Protein AF-A0A845Y0W4-F1 (afdb_monomer_lite)

Foldseek 3Di:
DLLQCPDPPHNCVVPVPDFDDDDDDDPVLCVQLPWLLVPVLDPRRVLLSCLLQVNQLSNLVQALAAPVSSVVSVVSSPSSCVSNVNVDDDDPDDDDDPDDADPPLSPPSCSNVLQNDNPDDCVVFWDQDPVRHIDGPDCPDSSNVSVVVSVVSSVD

Secondary structure (DSSP, 8-state):
-HHHHHSTTSHHHHTS--SSS-----HHHHHHH---TT-TTS-HHHHHHHHHTT-HHHHGGGS---HHHHHHHHHHHHHHHHHHTT-----------S----SGGG-TTTGGGGS-STT--HHHHEEE-TTS-EEES-TTSHHHHHHHHHHHHH--

Structure (mmCIF, N/CA/C/O backbone):
data_AF-A0A845Y0W4-F1
#
_entry.id   AF-A0A845Y0W4-F1
#
loop_
_atom_site.group_PDB
_atom_site.id
_atom_site.type_symbol
_atom_site.label_atom_id
_atom_site.label_alt_id
_atom_site.label_comp_id
_atom_site.label_asym_id
_atom_site.label_entity_id
_atom_site.label_seq_id
_atom_site.pdbx_PDB_ins_code
_atom_site.Cartn_x
_atom_site.Cartn_y
_atom_site.Cartn_z
_atom_site.occupancy
_atom_site.B_iso_or_equiv
_atom_site.auth_seq_id
_atom_site.auth_comp_id
_atom_site.auth_asym_id
_atom_site.auth_atom_id
_atom_site.pdbx_PDB_model_num
ATOM 1 N N . THR A 1 1 ? 11.325 18.347 -2.132 1.00 49.50 1 THR A N 1
ATOM 2 C CA . THR A 1 1 ? 11.178 17.573 -0.876 1.00 49.50 1 THR A CA 1
ATOM 3 C C . THR A 1 1 ? 10.786 16.136 -1.189 1.00 49.50 1 THR A C 1
ATOM 5 O O . THR A 1 1 ? 10.324 15.862 -2.286 1.00 49.50 1 THR A O 1
ATOM 8 N N . VAL A 1 2 ? 10.949 15.200 -0.251 1.00 46.78 2 VAL A N 1
ATOM 9 C CA . VAL A 1 2 ? 10.521 13.788 -0.396 1.00 46.78 2 VAL A CA 1
ATOM 10 C C . VAL A 1 2 ? 9.047 13.650 -0.803 1.00 46.78 2 VAL A C 1
ATOM 12 O O . VAL A 1 2 ? 8.685 12.793 -1.606 1.00 46.78 2 VAL A O 1
ATOM 15 N N . LYS A 1 3 ? 8.203 14.546 -0.284 1.00 47.56 3 LYS A N 1
ATOM 16 C CA . LYS A 1 3 ? 6.793 14.664 -0.655 1.00 47.56 3 LYS A CA 1
ATOM 17 C C . LYS A 1 3 ? 6.625 15.000 -2.139 1.00 47.56 3 LYS A C 1
ATOM 19 O O . LYS A 1 3 ? 5.760 14.418 -2.780 1.00 47.56 3 LYS A O 1
ATOM 24 N N . ASP A 1 4 ? 7.480 15.860 -2.688 1.00 47.16 4 ASP A N 1
ATOM 25 C CA . ASP A 1 4 ? 7.455 16.245 -4.106 1.00 47.16 4 ASP A CA 1
ATOM 26 C C . ASP A 1 4 ? 7.903 15.094 -5.020 1.00 47.16 4 ASP A C 1
ATOM 28 O O . ASP A 1 4 ? 7.321 14.925 -6.090 1.00 47.16 4 ASP A O 1
ATOM 32 N N . TYR A 1 5 ? 8.847 14.253 -4.563 1.00 47.75 5 TYR A N 1
ATOM 33 C CA . TYR A 1 5 ? 9.370 13.090 -5.301 1.00 47.75 5 TYR A CA 1
ATOM 34 C C . TYR A 1 5 ? 8.253 12.109 -5.708 1.00 47.75 5 TYR A C 1
ATOM 36 O O . TYR A 1 5 ? 8.188 11.660 -6.849 1.00 47.75 5 TYR A O 1
ATOM 44 N N . PHE A 1 6 ? 7.322 11.833 -4.790 1.00 52.41 6 PHE A N 1
ATOM 45 C CA . PHE A 1 6 ? 6.225 10.878 -5.000 1.00 52.41 6 PHE A CA 1
ATOM 46 C C . PHE A 1 6 ? 4.836 11.521 -5.174 1.00 52.41 6 PHE A C 1
ATOM 48 O O . PHE A 1 6 ? 3.821 10.816 -5.267 1.00 52.41 6 PHE A O 1
ATOM 55 N N . SER A 1 7 ? 4.768 12.856 -5.204 1.00 49.69 7 SER A N 1
ATOM 56 C CA . SER A 1 7 ? 3.538 13.591 -5.512 1.00 49.69 7 SER A CA 1
ATOM 57 C C . SER A 1 7 ? 3.159 13.470 -6.993 1.00 49.69 7 SER A C 1
ATOM 59 O O . SER A 1 7 ? 3.962 13.073 -7.834 1.00 49.69 7 SER A O 1
ATOM 61 N N . LYS A 1 8 ? 1.912 13.835 -7.314 1.00 51.34 8 LYS A N 1
ATOM 62 C CA . LYS A 1 8 ? 1.324 13.759 -8.661 1.00 51.34 8 LYS A CA 1
ATOM 63 C C . LYS A 1 8 ? 2.010 14.638 -9.725 1.00 51.34 8 LYS A C 1
ATOM 65 O O . LYS A 1 8 ? 1.631 14.525 -10.881 1.00 51.34 8 LYS A O 1
ATOM 70 N N . SER A 1 9 ? 2.939 15.531 -9.372 1.00 48.28 9 SER A N 1
ATOM 71 C CA . SER A 1 9 ? 3.321 16.647 -10.254 1.00 48.28 9 SER A CA 1
ATOM 72 C C . SER A 1 9 ? 4.816 16.970 -10.305 1.00 48.28 9 SER A C 1
ATOM 74 O O . SER A 1 9 ? 5.172 18.137 -10.407 1.00 48.28 9 SER A O 1
ATOM 76 N N . GLY A 1 10 ? 5.716 15.989 -10.234 1.00 48.03 10 GLY A N 1
ATOM 77 C CA . GLY A 1 10 ? 7.143 16.320 -10.318 1.00 48.03 10 GLY A CA 1
ATOM 78 C C . GLY A 1 10 ? 8.010 15.221 -10.889 1.00 48.03 10 GLY A C 1
ATOM 79 O O . GLY A 1 10 ? 8.452 15.321 -12.025 1.00 48.03 10 GLY A O 1
ATOM 80 N N . ILE A 1 11 ? 8.263 14.178 -10.102 1.00 45.84 11 ILE A N 1
ATOM 81 C CA . ILE A 1 11 ? 9.421 13.313 -10.354 1.00 45.84 11 ILE A CA 1
ATOM 82 C C . ILE A 1 11 ? 9.094 11.924 -10.903 1.00 45.84 11 ILE A C 1
ATOM 84 O O . ILE A 1 11 ? 9.828 11.434 -11.749 1.00 45.84 11 ILE A O 1
ATOM 88 N N . SER A 1 12 ? 7.981 11.298 -10.516 1.00 48.47 12 SER A N 1
ATOM 89 C CA . SER A 1 12 ? 7.532 10.041 -11.151 1.00 48.47 12 SER A CA 1
ATOM 90 C C . SER A 1 12 ? 7.286 10.215 -12.656 1.00 48.47 12 SER A C 1
ATOM 92 O O . SER A 1 12 ? 7.680 9.369 -13.452 1.00 48.47 12 SER A O 1
ATOM 94 N N . LEU A 1 13 ? 6.728 11.365 -13.050 1.00 51.78 13 LEU A N 1
ATOM 95 C CA . LEU A 1 13 ? 6.646 11.811 -14.443 1.00 51.78 13 LEU A CA 1
ATOM 96 C C . LEU A 1 13 ? 8.023 12.141 -15.041 1.00 51.78 13 LEU A C 1
ATOM 98 O O . LEU A 1 13 ? 8.295 11.702 -16.152 1.00 51.78 13 LEU A O 1
ATOM 102 N N . SER A 1 14 ? 8.903 12.862 -14.331 1.00 47.75 14 SER A N 1
ATOM 103 C CA . SER A 1 14 ? 10.221 13.236 -14.878 1.00 47.75 14 SER A CA 1
ATOM 104 C C . SER A 1 14 ? 11.208 12.068 -14.995 1.00 47.75 14 SER A C 1
ATOM 106 O O . SER A 1 14 ? 12.157 12.160 -15.763 1.00 47.75 14 SER A O 1
ATOM 108 N N . LEU A 1 15 ? 11.020 10.996 -14.220 1.00 50.00 15 LEU A N 1
ATOM 109 C CA . LEU A 1 15 ? 11.822 9.768 -14.253 1.00 50.00 15 LEU A CA 1
ATOM 110 C C . LEU A 1 15 ? 11.150 8.645 -15.061 1.00 50.00 15 LEU A C 1
ATOM 112 O O . LEU A 1 15 ? 11.698 7.552 -15.143 1.00 50.00 15 LEU A O 1
ATOM 116 N N . GLY A 1 16 ? 9.946 8.868 -15.604 1.00 55.03 16 GLY A N 1
ATOM 117 C CA . GLY A 1 16 ? 9.172 7.845 -16.321 1.00 55.03 16 GLY A CA 1
ATOM 118 C C . GLY A 1 16 ? 8.636 6.698 -15.447 1.00 55.03 16 GLY A C 1
ATOM 119 O O . GLY A 1 16 ? 7.958 5.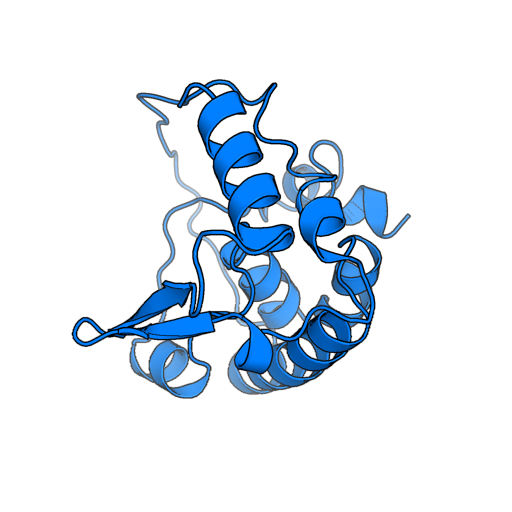804 -15.947 1.00 55.03 16 GLY A O 1
ATOM 120 N N . CYS A 1 17 ? 8.883 6.712 -14.135 1.00 56.88 17 CYS A N 1
ATOM 121 C CA . CYS A 1 17 ? 8.456 5.676 -13.198 1.00 56.88 17 CYS A CA 1
ATOM 122 C C . CYS A 1 17 ? 7.090 6.018 -12.584 1.00 56.88 17 CYS A C 1
ATOM 124 O O . CYS A 1 17 ? 7.004 6.464 -11.434 1.00 56.88 17 CYS A O 1
ATOM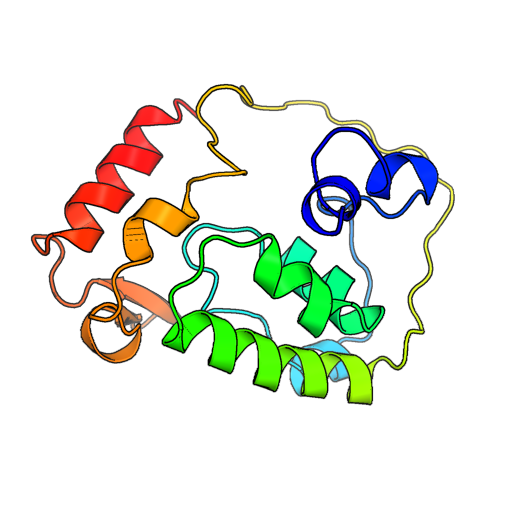 126 N N . ASN A 1 18 ? 6.009 5.810 -13.345 1.00 64.75 18 ASN A N 1
ATOM 127 C CA . ASN A 1 18 ? 4.647 5.963 -12.832 1.00 64.75 18 ASN A CA 1
ATOM 128 C C . ASN A 1 18 ? 4.043 4.616 -12.369 1.00 64.75 18 ASN A C 1
ATOM 130 O O . ASN A 1 18 ? 4.119 3.615 -13.078 1.00 64.75 18 ASN A O 1
ATOM 134 N N . PRO A 1 19 ? 3.421 4.579 -11.181 1.00 68.31 19 PRO A N 1
ATOM 135 C CA . PRO A 1 19 ? 2.662 3.435 -10.683 1.00 68.31 19 PRO A CA 1
ATOM 136 C C . PRO A 1 19 ? 1.276 3.375 -11.356 1.00 68.31 19 PRO A C 1
ATOM 138 O O . PRO A 1 19 ? 0.756 4.399 -11.801 1.00 68.31 19 PRO A O 1
ATOM 141 N N . GLY A 1 20 ? 0.655 2.194 -11.389 1.00 70.31 20 GLY A N 1
ATOM 142 C CA . GLY A 1 20 ? -0.687 2.002 -11.960 1.00 70.31 20 GLY A CA 1
ATOM 143 C C . GLY A 1 20 ? -0.743 1.583 -13.437 1.00 70.31 20 GLY A C 1
ATOM 144 O O . GLY A 1 20 ? -1.813 1.651 -14.038 1.00 70.31 20 GLY A O 1
ATOM 145 N N . PHE A 1 21 ? 0.377 1.144 -14.017 1.00 78.88 21 PHE A N 1
ATOM 146 C CA . PHE A 1 21 ? 0.431 0.511 -15.342 1.00 78.88 21 PHE A CA 1
ATOM 147 C C . PHE A 1 21 ? 0.304 -1.017 -15.272 1.00 78.88 21 PHE A C 1
ATOM 149 O O . PHE A 1 21 ? 0.022 -1.577 -14.215 1.00 78.88 21 PHE A O 1
ATOM 156 N N . GLY A 1 22 ? 0.516 -1.699 -16.401 1.00 83.56 22 GLY A N 1
ATOM 157 C CA . GLY A 1 22 ? 0.718 -3.145 -16.425 1.00 83.56 22 GLY A CA 1
ATOM 158 C C . GLY A 1 22 ? 2.061 -3.523 -15.795 1.00 83.56 22 GLY A C 1
ATOM 159 O O . GLY A 1 22 ? 3.085 -2.919 -16.105 1.00 83.56 22 GLY A O 1
ATOM 160 N N . TRP A 1 23 ? 2.049 -4.527 -14.920 1.00 87.50 23 TRP A N 1
ATOM 161 C CA . TRP A 1 23 ? 3.243 -5.054 -14.260 1.00 87.50 23 TRP A CA 1
ATOM 162 C C . TRP A 1 23 ? 3.534 -6.467 -14.752 1.00 87.50 23 TRP A C 1
ATOM 164 O O . TRP A 1 23 ? 2.620 -7.274 -14.909 1.00 87.50 23 TRP A O 1
ATOM 174 N N . ALA A 1 24 ? 4.815 -6.777 -14.932 1.00 90.62 24 ALA A N 1
ATOM 175 C CA . ALA A 1 24 ? 5.293 -8.131 -15.168 1.00 90.62 24 ALA A CA 1
ATOM 176 C C . ALA A 1 24 ? 6.407 -8.446 -14.170 1.00 90.62 24 ALA A C 1
ATOM 178 O O . ALA A 1 24 ? 7.305 -7.636 -13.943 1.00 90.62 24 ALA A O 1
ATOM 179 N N . ALA A 1 25 ? 6.343 -9.626 -13.566 1.00 93.00 25 ALA A N 1
ATOM 180 C CA . ALA A 1 25 ? 7.341 -10.104 -12.623 1.00 93.00 25 ALA A CA 1
ATOM 181 C C . ALA A 1 25 ? 7.419 -11.630 -12.683 1.00 93.00 25 ALA A C 1
ATOM 183 O O . ALA A 1 25 ? 6.465 -12.303 -13.079 1.00 93.00 25 ALA A O 1
ATOM 184 N N . LYS A 1 26 ? 8.554 -12.189 -12.256 1.00 95.50 26 LYS A N 1
ATOM 185 C CA . LYS A 1 26 ? 8.658 -13.634 -12.040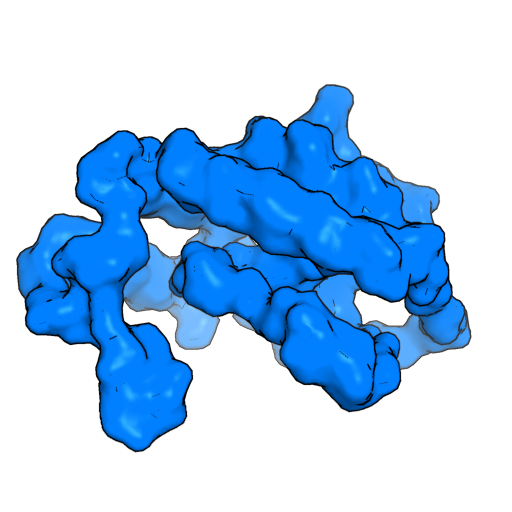 1.00 95.50 26 LYS A CA 1
ATOM 186 C C . LYS A 1 26 ? 7.698 -14.023 -10.918 1.00 95.50 26 LYS A C 1
ATOM 188 O O . LYS A 1 26 ? 7.753 -13.431 -9.842 1.00 95.50 26 LYS A O 1
ATOM 193 N N . ALA A 1 27 ? 6.876 -15.047 -11.146 1.00 96.88 27 ALA A N 1
ATOM 194 C CA . ALA A 1 27 ? 5.933 -15.535 -10.139 1.00 96.88 27 ALA A CA 1
ATOM 195 C C . ALA A 1 27 ? 6.640 -15.866 -8.814 1.00 96.88 27 ALA A C 1
ATOM 197 O O . ALA A 1 27 ? 6.201 -15.406 -7.771 1.00 96.88 27 ALA A O 1
ATOM 198 N N . ALA A 1 28 ? 7.793 -16.546 -8.873 1.00 97.38 28 ALA A N 1
ATOM 199 C CA . ALA A 1 28 ? 8.598 -16.867 -7.693 1.00 97.38 28 ALA A CA 1
ATOM 200 C C . ALA A 1 28 ? 9.014 -15.623 -6.886 1.00 97.38 28 ALA A C 1
ATOM 202 O O . ALA A 1 28 ? 8.911 -15.636 -5.666 1.00 97.38 28 ALA A O 1
ATOM 203 N N . THR A 1 29 ? 9.405 -14.532 -7.557 1.00 96.06 29 THR A N 1
ATOM 204 C CA . THR A 1 29 ? 9.741 -13.265 -6.888 1.00 96.06 29 THR A CA 1
ATOM 205 C C . THR A 1 29 ? 8.533 -12.692 -6.154 1.00 96.06 29 THR A C 1
ATOM 207 O O . THR A 1 29 ? 8.664 -12.267 -5.014 1.00 96.06 29 THR A O 1
ATOM 210 N N . ILE A 1 30 ? 7.350 -12.712 -6.776 1.00 94.81 30 ILE A N 1
ATOM 211 C CA . ILE A 1 30 ? 6.114 -12.235 -6.140 1.00 94.81 30 ILE A CA 1
ATOM 212 C C . ILE A 1 30 ? 5.698 -13.136 -4.974 1.00 94.81 30 ILE A C 1
ATOM 214 O O . ILE A 1 30 ? 5.292 -12.634 -3.931 1.00 94.81 30 ILE A O 1
ATOM 218 N N . THR A 1 31 ? 5.822 -14.456 -5.116 1.00 95.44 31 THR A N 1
ATOM 219 C CA . THR A 1 31 ? 5.534 -15.410 -4.039 1.00 95.44 31 THR A CA 1
ATOM 220 C C . THR A 1 31 ? 6.463 -15.216 -2.840 1.00 95.44 31 THR A C 1
ATOM 222 O O . THR A 1 31 ? 6.006 -15.328 -1.708 1.00 95.44 31 THR A O 1
ATOM 225 N N . GLU A 1 32 ? 7.736 -14.895 -3.073 1.00 95.75 32 GLU A N 1
ATOM 226 C CA . GLU A 1 32 ? 8.725 -14.652 -2.018 1.00 95.75 32 GLU A CA 1
ATOM 227 C C . GLU A 1 32 ? 8.448 -13.361 -1.232 1.00 95.75 32 GLU A C 1
ATOM 229 O O . GLU A 1 32 ? 8.497 -13.367 -0.003 1.00 95.75 32 GLU A O 1
ATOM 234 N N . ILE A 1 33 ? 8.147 -12.253 -1.919 1.00 96.19 33 ILE A N 1
ATOM 235 C CA . ILE A 1 33 ? 7.942 -10.944 -1.268 1.00 96.19 33 ILE A CA 1
ATOM 236 C C . ILE A 1 33 ? 6.506 -10.724 -0.765 1.00 96.19 33 ILE A C 1
ATOM 238 O O . ILE A 1 33 ? 6.268 -9.866 0.089 1.00 96.19 33 ILE A O 1
ATOM 242 N N . GLY A 1 34 ? 5.539 -11.465 -1.310 1.00 94.88 34 GLY A N 1
ATOM 243 C CA . GLY A 1 34 ? 4.114 -11.262 -1.066 1.00 94.88 34 GLY A CA 1
ATOM 244 C C . GLY A 1 34 ? 3.580 -9.927 -1.607 1.00 94.88 34 GLY A C 1
ATOM 245 O O . GLY A 1 34 ? 4.221 -9.225 -2.387 1.00 94.88 34 GLY A O 1
ATOM 246 N N . PHE A 1 35 ? 2.375 -9.553 -1.182 1.00 92.25 35 PHE A N 1
ATOM 247 C CA . PHE A 1 35 ? 1.782 -8.248 -1.489 1.00 92.25 35 PHE A CA 1
ATOM 248 C C . PHE A 1 35 ? 1.651 -7.408 -0.215 1.00 92.25 35 PHE A C 1
ATOM 250 O O . PHE A 1 35 ? 1.490 -7.975 0.864 1.00 92.25 35 PHE A O 1
ATOM 257 N N . PRO A 1 36 ? 1.672 -6.065 -0.318 1.00 94.00 36 PRO A N 1
ATOM 258 C CA . PRO A 1 36 ? 1.497 -5.173 0.825 1.00 94.00 36 PRO A CA 1
ATOM 259 C C . PRO A 1 36 ? 0.017 -5.118 1.237 1.00 94.00 36 PRO A C 1
ATOM 261 O O . PRO A 1 36 ? -0.667 -4.107 1.064 1.00 94.00 36 PRO A O 1
ATOM 264 N N . ASP A 1 37 ? -0.491 -6.229 1.765 1.00 91.94 37 ASP A N 1
ATOM 265 C CA . ASP A 1 37 ? -1.877 -6.428 2.199 1.00 91.94 37 ASP A CA 1
ATOM 266 C C . ASP A 1 37 ? -2.300 -5.485 3.341 1.00 91.94 37 ASP A C 1
ATOM 268 O O . ASP A 1 37 ? -3.492 -5.264 3.558 1.00 91.94 37 ASP A O 1
ATOM 272 N N . PHE A 1 38 ? -1.334 -4.844 4.003 1.00 92.50 38 PHE A N 1
ATOM 273 C CA . PHE A 1 38 ? -1.548 -3.779 4.979 1.00 92.50 38 PHE A CA 1
ATOM 274 C C . PHE A 1 38 ? -1.989 -2.436 4.370 1.00 92.50 38 PHE A C 1
ATOM 276 O O . PHE A 1 38 ? -2.498 -1.566 5.083 1.00 92.50 38 PHE A O 1
ATOM 283 N N . MET A 1 39 ? -1.851 -2.241 3.054 1.00 94.00 39 MET A N 1
ATOM 284 C CA . MET A 1 39 ? -2.251 -1.012 2.353 1.00 94.00 39 MET A CA 1
ATOM 285 C C . MET A 1 39 ? -3.752 -0.989 2.015 1.00 94.00 39 MET A C 1
ATOM 287 O O . MET A 1 39 ? -4.149 -0.775 0.869 1.00 94.00 39 MET A O 1
ATOM 291 N N . ILE A 1 40 ? -4.609 -1.141 3.028 1.00 93.50 40 ILE A N 1
ATOM 292 C CA . ILE A 1 40 ? -6.071 -1.325 2.890 1.00 93.50 40 ILE A CA 1
ATOM 293 C C . ILE A 1 40 ? -6.835 -0.136 2.269 1.00 93.50 40 ILE A C 1
ATOM 295 O O . ILE A 1 40 ? -8.003 -0.259 1.918 1.00 93.50 40 ILE A O 1
ATOM 299 N N . LEU A 1 41 ? -6.193 1.029 2.127 1.00 93.12 41 LEU A N 1
ATOM 300 C CA . LEU A 1 41 ? -6.753 2.222 1.466 1.00 93.12 41 LEU A CA 1
ATOM 301 C C . LEU A 1 41 ? -6.188 2.433 0.050 1.00 93.12 41 LEU A C 1
ATOM 303 O O . LEU A 1 41 ? -6.436 3.461 -0.586 1.00 93.12 41 LEU A O 1
ATOM 307 N N . GLY A 1 42 ? -5.430 1.457 -0.453 1.00 90.06 42 GLY A N 1
ATOM 308 C CA . GLY A 1 42 ? -4.767 1.464 -1.751 1.00 90.06 42 GLY A CA 1
ATOM 309 C C . GLY A 1 42 ? -3.354 2.048 -1.715 1.00 90.06 42 GLY A C 1
ATOM 310 O O . GLY A 1 42 ? -2.886 2.553 -0.696 1.00 90.06 42 GLY A O 1
ATOM 311 N N . GLY A 1 43 ? -2.687 2.045 -2.876 1.00 88.69 43 GLY A N 1
ATOM 312 C CA . GLY A 1 43 ? -1.286 2.475 -3.025 1.00 88.69 43 GLY A CA 1
ATOM 313 C C . GLY A 1 43 ? -0.263 1.353 -2.848 1.00 88.69 43 GLY A C 1
ATOM 314 O O . GLY A 1 43 ? 0.916 1.652 -2.680 1.00 88.69 43 GLY A O 1
ATOM 315 N N . GLY A 1 44 ? -0.712 0.092 -2.874 1.00 91.50 44 GLY A N 1
ATOM 316 C CA . GLY A 1 44 ? 0.145 -1.097 -2.822 1.00 91.50 44 GLY A CA 1
ATOM 317 C C . GLY A 1 44 ? 1.205 -1.122 -3.929 1.00 91.50 44 GLY A C 1
ATOM 318 O O . GLY A 1 44 ? 2.370 -1.399 -3.676 1.00 91.50 44 GLY A O 1
ATOM 319 N N . ASP A 1 45 ? 0.822 -0.733 -5.140 1.00 89.56 45 ASP A N 1
ATOM 320 C CA . ASP A 1 45 ? 1.712 -0.578 -6.294 1.00 89.56 45 ASP A CA 1
ATOM 321 C C . ASP A 1 45 ? 2.819 0.463 -6.060 1.00 89.56 45 ASP A C 1
ATOM 323 O O . ASP A 1 45 ? 3.982 0.231 -6.381 1.00 89.56 45 ASP A O 1
ATOM 327 N N . LYS A 1 46 ? 2.480 1.600 -5.444 1.00 88.69 46 LYS A N 1
ATOM 328 C CA . LYS A 1 46 ? 3.440 2.660 -5.112 1.00 88.69 46 LYS A CA 1
ATOM 329 C C . LYS A 1 46 ? 4.467 2.204 -4.095 1.00 88.69 46 LYS A C 1
ATOM 331 O O . LYS A 1 46 ? 5.651 2.476 -4.267 1.00 88.69 46 LYS A O 1
ATOM 336 N N . VAL A 1 47 ? 4.008 1.555 -3.026 1.00 92.31 47 VAL A N 1
ATOM 337 C CA . VAL A 1 47 ? 4.916 1.060 -1.988 1.00 92.31 47 VAL A CA 1
ATOM 338 C C . VAL A 1 47 ? 5.781 -0.080 -2.517 1.00 92.31 47 VAL A C 1
ATOM 340 O O . VAL A 1 47 ? 6.960 -0.129 -2.181 1.00 92.31 47 VAL A O 1
ATOM 343 N N . LEU A 1 48 ? 5.247 -0.927 -3.405 1.00 93.38 48 LEU A N 1
ATOM 344 C CA . LEU A 1 48 ? 6.023 -1.947 -4.107 1.00 93.38 48 LEU A CA 1
ATOM 345 C C . LEU A 1 48 ? 7.117 -1.315 -4.969 1.00 93.38 48 LEU A C 1
ATOM 347 O O . LEU A 1 48 ? 8.282 -1.652 -4.788 1.00 93.38 48 LEU A O 1
ATOM 351 N N . LEU A 1 49 ? 6.769 -0.364 -5.844 1.00 91.00 49 LEU A N 1
ATOM 352 C CA . LEU A 1 49 ? 7.738 0.309 -6.716 1.00 91.00 49 LEU A CA 1
ATOM 353 C C . LEU A 1 49 ? 8.835 1.005 -5.911 1.00 91.00 49 LEU A C 1
ATOM 355 O O . LEU A 1 49 ? 10.021 0.817 -6.168 1.00 91.00 49 LEU A O 1
ATOM 359 N N . ALA A 1 50 ? 8.432 1.799 -4.917 1.00 90.62 50 ALA A N 1
ATOM 360 C CA . ALA A 1 50 ? 9.365 2.541 -4.085 1.00 90.62 50 ALA A CA 1
ATOM 361 C C . ALA A 1 50 ? 10.315 1.597 -3.342 1.00 90.62 50 ALA A C 1
ATOM 363 O O . ALA A 1 50 ? 11.505 1.878 -3.281 1.00 90.62 50 ALA A O 1
ATOM 364 N N . SER A 1 51 ? 9.820 0.472 -2.823 1.00 94.69 51 SER A N 1
ATOM 365 C CA . SER A 1 51 ? 10.664 -0.523 -2.151 1.00 94.69 51 SER A CA 1
ATOM 366 C C . SER A 1 51 ? 11.604 -1.227 -3.119 1.00 94.69 51 SER A C 1
ATOM 368 O O . SER A 1 51 ? 12.796 -1.318 -2.854 1.00 94.69 51 SER A O 1
ATOM 370 N N . ALA A 1 52 ? 11.099 -1.648 -4.280 1.00 93.56 52 ALA A N 1
ATOM 371 C CA . ALA A 1 52 ? 11.892 -2.298 -5.318 1.00 93.56 52 ALA A CA 1
ATOM 372 C C . ALA A 1 52 ? 13.076 -1.432 -5.779 1.00 93.56 52 ALA A C 1
ATOM 374 O O . ALA A 1 52 ? 14.144 -1.959 -6.074 1.00 93.56 52 ALA A O 1
ATOM 375 N N . MET A 1 53 ? 12.896 -0.107 -5.793 1.00 91.19 53 MET A N 1
ATOM 376 C CA . MET A 1 53 ? 13.915 0.885 -6.153 1.00 91.19 53 MET A CA 1
ATOM 377 C C . MET A 1 53 ? 14.753 1.400 -4.963 1.00 91.19 53 MET A C 1
ATOM 379 O O . MET A 1 53 ? 15.597 2.271 -5.151 1.00 91.19 53 MET A O 1
ATOM 383 N N . GLY A 1 54 ? 14.532 0.906 -3.738 1.00 92.00 54 GLY A N 1
ATOM 384 C CA . GLY A 1 54 ? 15.304 1.299 -2.547 1.00 92.00 54 GLY A CA 1
ATOM 385 C C . GLY A 1 54 ? 14.887 2.628 -1.905 1.00 92.00 54 GLY A C 1
ATOM 386 O O . GLY A 1 54 ? 15.613 3.194 -1.089 1.00 92.00 54 GLY A O 1
ATOM 387 N N . TYR A 1 55 ? 13.706 3.141 -2.244 1.00 91.00 55 TYR A N 1
ATOM 388 C CA . TYR A 1 55 ? 13.172 4.410 -1.749 1.00 91.00 55 TYR A CA 1
ATOM 389 C C . TYR A 1 55 ? 12.113 4.271 -0.652 1.00 91.00 55 TYR A C 1
ATOM 391 O O . TYR A 1 55 ? 11.515 5.275 -0.262 1.00 91.00 55 TYR A O 1
ATOM 399 N N . HIS A 1 56 ? 11.841 3.078 -0.123 1.00 91.62 56 HIS A N 1
ATOM 400 C CA . HIS A 1 56 ? 10.793 2.868 0.886 1.00 91.62 56 HIS A CA 1
ATOM 401 C C . HIS A 1 56 ? 10.972 3.725 2.140 1.00 91.62 56 HIS A C 1
ATOM 403 O O . HIS A 1 56 ? 10.008 4.336 2.606 1.00 91.62 56 HIS A O 1
ATOM 409 N N . SER A 1 57 ? 12.209 3.853 2.628 1.00 88.62 57 SER A N 1
ATOM 410 C CA . SER A 1 57 ? 12.558 4.651 3.814 1.00 88.62 57 SER A CA 1
ATOM 411 C C . SER A 1 57 ? 12.303 6.150 3.653 1.00 88.62 57 SER A C 1
ATOM 413 O O . SER A 1 57 ? 12.075 6.883 4.620 1.00 88.62 57 SER A O 1
ATOM 415 N N . ILE A 1 58 ? 12.332 6.610 2.409 1.00 86.06 58 ILE A N 1
ATOM 416 C CA . ILE A 1 58 ? 12.025 7.974 2.022 1.00 86.06 58 ILE A CA 1
ATOM 417 C C . ILE A 1 58 ? 10.512 8.085 1.803 1.00 86.06 58 ILE A C 1
ATOM 419 O O . ILE A 1 58 ? 9.862 8.941 2.399 1.00 86.06 58 ILE A O 1
ATOM 423 N N . PHE A 1 59 ? 9.923 7.178 1.023 1.00 86.25 59 PHE A N 1
ATOM 424 C CA . PHE A 1 59 ? 8.521 7.242 0.625 1.00 86.25 59 PHE A CA 1
ATOM 425 C C . PHE A 1 59 ? 7.543 7.142 1.798 1.00 86.25 59 PHE A C 1
ATOM 427 O O . PHE A 1 59 ? 6.527 7.834 1.796 1.00 86.25 59 PHE A O 1
ATOM 434 N N . VAL A 1 60 ? 7.861 6.367 2.838 1.00 87.25 60 VAL A N 1
ATOM 435 C CA . VAL A 1 60 ? 7.041 6.269 4.060 1.00 87.25 60 VAL A CA 1
ATOM 436 C C . VAL A 1 60 ? 6.744 7.639 4.678 1.00 87.25 60 VAL A C 1
ATOM 438 O O . VAL A 1 60 ? 5.633 7.873 5.134 1.00 87.25 60 VAL A O 1
ATOM 441 N N . LYS A 1 61 ? 7.682 8.594 4.594 1.00 83.81 61 LYS A N 1
ATOM 442 C CA . LYS A 1 61 ? 7.526 9.960 5.127 1.00 83.81 61 LYS A CA 1
ATOM 443 C C . LYS A 1 61 ? 6.521 10.795 4.332 1.00 83.81 61 LYS A C 1
ATOM 445 O O . LYS A 1 61 ? 6.032 11.809 4.823 1.00 83.81 61 LYS A O 1
ATOM 450 N N . ALA A 1 62 ? 6.239 10.401 3.091 1.00 80.81 62 ALA A N 1
ATOM 451 C CA . ALA A 1 62 ? 5.226 11.026 2.248 1.00 80.81 62 ALA A CA 1
ATOM 452 C C . ALA A 1 62 ? 3.828 10.417 2.460 1.00 80.81 62 ALA A C 1
ATOM 454 O O . ALA A 1 62 ? 2.838 10.998 2.009 1.00 80.81 62 ALA A O 1
ATOM 455 N N . LEU A 1 63 ? 3.734 9.269 3.138 1.00 81.38 63 LEU A N 1
ATOM 456 C CA . LEU A 1 63 ? 2.481 8.594 3.440 1.00 81.38 63 LEU A CA 1
ATOM 457 C C . LEU A 1 63 ? 2.040 8.969 4.862 1.00 81.38 63 LEU A C 1
ATOM 459 O O . LEU A 1 63 ? 2.802 8.846 5.812 1.00 81.38 63 LEU A O 1
ATOM 463 N N . PHE A 1 64 ? 0.792 9.410 5.037 1.00 86.69 64 PHE A N 1
ATOM 464 C CA . PHE A 1 64 ? 0.206 9.661 6.365 1.00 86.69 64 PHE A CA 1
ATOM 465 C C . PHE A 1 64 ? -0.150 8.341 7.080 1.00 86.69 64 PHE A C 1
ATOM 467 O O . PHE A 1 64 ? -1.301 8.134 7.464 1.00 86.69 64 PHE A O 1
ATOM 474 N N . LEU A 1 65 ? 0.805 7.415 7.181 1.00 90.25 65 LEU A N 1
ATOM 475 C CA . LEU A 1 65 ? 0.653 6.145 7.888 1.00 90.25 65 LEU A CA 1
ATOM 476 C C . LEU A 1 65 ? 0.795 6.359 9.398 1.00 90.25 65 LEU A C 1
ATOM 478 O O . LEU A 1 65 ? 1.498 7.265 9.843 1.00 90.25 65 LEU A O 1
ATOM 482 N N . SER A 1 66 ? 0.136 5.507 10.187 1.00 90.94 66 SER A N 1
ATOM 483 C CA . SER A 1 66 ? 0.426 5.401 11.619 1.00 90.94 66 SER A CA 1
ATOM 484 C C . SER A 1 66 ? 1.842 4.834 11.830 1.00 90.94 66 SER A C 1
ATOM 486 O O . SER A 1 66 ? 2.393 4.201 10.918 1.00 90.94 66 SER A O 1
ATOM 488 N N . PRO A 1 67 ? 2.453 4.999 13.015 1.00 90.56 67 PRO A N 1
ATOM 489 C CA . PRO A 1 67 ? 3.759 4.419 13.328 1.00 90.56 67 PRO A CA 1
ATOM 490 C C . PRO A 1 67 ? 3.806 2.901 13.109 1.00 90.56 67 PRO A C 1
ATOM 492 O O . PRO A 1 67 ? 4.753 2.393 12.513 1.00 90.56 67 PRO A O 1
ATOM 495 N N . GLY A 1 68 ? 2.748 2.179 13.497 1.00 91.00 68 GLY A N 1
ATOM 496 C CA . GLY A 1 68 ? 2.650 0.730 13.288 1.00 91.00 68 GLY A CA 1
ATOM 497 C C . GLY A 1 68 ? 2.691 0.340 11.807 1.00 91.00 68 GLY A C 1
ATOM 498 O O . GLY A 1 68 ? 3.489 -0.507 11.410 1.00 91.00 68 GLY A O 1
ATOM 499 N N . LEU A 1 69 ? 1.894 1.008 10.966 1.00 93.19 69 LEU A N 1
ATOM 500 C CA . LEU A 1 69 ? 1.903 0.778 9.516 1.00 93.19 69 LEU A CA 1
ATOM 501 C C . LEU A 1 69 ? 3.217 1.223 8.863 1.00 93.19 69 LEU A C 1
ATOM 503 O O . LEU A 1 69 ? 3.668 0.601 7.906 1.00 93.19 69 LEU A O 1
ATOM 507 N N . SER A 1 70 ? 3.847 2.274 9.389 1.00 93.19 70 SER A N 1
ATOM 508 C CA . SER A 1 70 ? 5.146 2.758 8.913 1.00 93.19 70 SER A CA 1
ATOM 509 C C . SER A 1 70 ? 6.248 1.731 9.171 1.00 93.19 70 SER A C 1
ATOM 511 O O . SER A 1 70 ? 7.055 1.472 8.283 1.00 93.19 70 SER A O 1
ATOM 513 N N . ASN A 1 71 ? 6.248 1.098 10.348 1.00 92.75 71 ASN A N 1
ATOM 514 C CA . ASN A 1 71 ? 7.191 0.035 10.700 1.00 92.75 71 ASN A CA 1
ATOM 515 C C . ASN A 1 71 ? 6.975 -1.226 9.856 1.00 92.75 71 ASN A C 1
ATOM 517 O O . ASN A 1 71 ? 7.945 -1.791 9.350 1.00 92.75 71 ASN A O 1
ATOM 521 N N . LEU A 1 72 ? 5.715 -1.631 9.652 1.00 93.81 72 LEU A N 1
ATOM 522 C CA . LEU A 1 72 ? 5.375 -2.738 8.751 1.00 93.81 72 LEU A CA 1
ATOM 523 C C . LEU A 1 72 ? 5.869 -2.461 7.332 1.00 93.81 72 LEU A C 1
ATOM 525 O O . LEU A 1 72 ? 6.557 -3.296 6.748 1.00 93.81 72 LEU A O 1
ATOM 529 N N . TYR A 1 73 ? 5.593 -1.265 6.805 1.00 95.50 73 TYR A N 1
ATOM 530 C CA . TYR A 1 73 ? 6.063 -0.879 5.483 1.00 95.50 73 TYR A CA 1
ATOM 531 C C . TYR A 1 73 ? 7.593 -0.847 5.402 1.00 95.50 73 TYR A C 1
ATOM 533 O O . TYR A 1 73 ? 8.161 -1.329 4.430 1.00 95.50 73 TYR A O 1
ATOM 541 N N . HIS A 1 74 ? 8.280 -0.336 6.422 1.00 95.12 74 HIS A N 1
ATOM 542 C CA . HIS A 1 74 ? 9.740 -0.348 6.461 1.00 95.12 74 HIS A CA 1
ATOM 543 C C . HIS A 1 74 ? 10.320 -1.765 6.409 1.00 95.12 74 HIS A C 1
ATOM 545 O O . HIS A 1 74 ? 11.239 -2.014 5.629 1.00 95.12 74 HIS A O 1
ATOM 551 N N . SER A 1 75 ? 9.792 -2.680 7.225 1.00 95.50 75 SER A N 1
ATOM 552 C CA . SER A 1 75 ? 10.246 -4.072 7.274 1.00 95.50 75 SER A CA 1
ATOM 553 C C . SER A 1 75 ? 9.979 -4.793 5.953 1.00 95.50 75 SER A C 1
ATOM 555 O O . SER A 1 75 ? 10.907 -5.353 5.370 1.00 95.50 75 SER A O 1
ATOM 557 N N . TRP A 1 76 ? 8.753 -4.693 5.437 1.00 97.69 76 TRP A N 1
ATOM 558 C CA . TRP A 1 76 ? 8.381 -5.271 4.148 1.00 97.69 76 TRP A CA 1
ATOM 559 C C . TRP A 1 76 ? 9.181 -4.655 2.992 1.00 97.69 76 TRP A C 1
ATOM 561 O O . TRP A 1 76 ? 9.684 -5.364 2.129 1.00 97.69 76 TRP A O 1
ATOM 571 N N . GLY A 1 77 ? 9.382 -3.337 3.001 1.00 97.12 77 GLY A N 1
ATOM 572 C CA . GLY A 1 77 ? 10.138 -2.635 1.969 1.00 97.12 77 GLY A CA 1
ATOM 573 C C . GLY A 1 77 ? 11.616 -3.027 1.929 1.00 97.12 77 GLY A C 1
ATOM 574 O O . GLY A 1 77 ? 12.173 -3.174 0.844 1.00 97.12 77 GLY A O 1
ATOM 575 N N . ASN A 1 78 ? 12.236 -3.283 3.089 1.00 97.19 78 ASN A N 1
ATOM 576 C CA . ASN A 1 78 ? 13.585 -3.854 3.154 1.00 97.19 78 ASN A CA 1
ATOM 577 C C . ASN A 1 78 ? 13.642 -5.238 2.493 1.00 97.19 78 ASN A C 1
ATOM 579 O O . ASN A 1 78 ? 14.551 -5.493 1.710 1.00 97.19 78 ASN A O 1
ATOM 583 N N . GLN A 1 79 ? 12.674 -6.117 2.776 1.00 97.62 79 GLN A N 1
ATOM 584 C CA . GLN A 1 79 ? 12.599 -7.438 2.144 1.00 97.62 79 GLN A CA 1
ATOM 585 C C . GLN A 1 79 ? 12.463 -7.314 0.623 1.00 97.62 79 GLN A C 1
ATOM 587 O O . GLN A 1 79 ? 13.230 -7.925 -0.113 1.00 97.62 79 GLN A O 1
ATOM 592 N N . VAL A 1 80 ? 11.540 -6.472 0.149 1.00 97.88 80 VAL A N 1
ATOM 593 C CA . VAL A 1 80 ? 11.340 -6.236 -1.288 1.00 97.88 80 VAL A CA 1
ATOM 594 C C . VAL A 1 80 ? 12.622 -5.736 -1.953 1.00 97.88 80 VAL A C 1
ATOM 596 O O . VAL A 1 80 ? 12.984 -6.232 -3.022 1.00 97.88 80 VAL A O 1
ATOM 599 N N . PHE A 1 81 ? 13.320 -4.775 -1.338 1.00 97.31 81 PHE A N 1
ATOM 600 C CA . PHE A 1 81 ? 14.579 -4.274 -1.881 1.00 97.31 81 PHE A CA 1
ATOM 601 C C . PHE A 1 81 ? 15.658 -5.357 -1.908 1.00 97.31 81 PHE A C 1
ATOM 603 O O . PHE A 1 81 ? 16.334 -5.484 -2.917 1.00 97.31 81 PHE A O 1
ATOM 610 N N . ASN A 1 82 ? 15.788 -6.174 -0.863 1.00 97.56 82 ASN A N 1
ATOM 611 C CA . ASN A 1 82 ? 16.775 -7.256 -0.828 1.00 97.56 82 ASN A CA 1
ATOM 612 C C . ASN A 1 82 ? 16.504 -8.339 -1.887 1.00 97.56 82 ASN A C 1
ATOM 614 O O . ASN A 1 82 ? 17.441 -8.946 -2.391 1.00 97.56 82 ASN A O 1
ATOM 618 N N . THR A 1 83 ? 15.242 -8.583 -2.250 1.00 97.69 83 THR A N 1
ATOM 619 C CA . THR A 1 83 ? 14.903 -9.556 -3.301 1.00 97.69 83 THR A CA 1
ATOM 620 C C . THR A 1 83 ? 15.068 -8.963 -4.711 1.00 97.69 83 THR A C 1
ATOM 622 O O . THR A 1 83 ? 15.530 -9.643 -5.632 1.00 97.69 83 THR A O 1
ATOM 625 N N . ILE A 1 84 ? 14.677 -7.701 -4.932 1.00 96.12 84 ILE A N 1
ATOM 626 C CA . ILE A 1 84 ? 14.670 -7.082 -6.274 1.00 96.12 84 ILE A CA 1
ATOM 627 C C . ILE A 1 84 ? 15.985 -6.357 -6.590 1.00 96.12 84 ILE A C 1
ATOM 629 O O . ILE A 1 84 ? 16.442 -6.403 -7.731 1.00 96.12 84 ILE A O 1
ATOM 633 N N . GLU A 1 85 ? 16.598 -5.719 -5.600 1.00 95.81 85 GLU A N 1
ATOM 634 C CA . GLU A 1 85 ? 17.868 -4.984 -5.674 1.00 95.81 85 GLU A CA 1
ATOM 635 C C . GLU A 1 85 ? 17.891 -3.931 -6.791 1.00 95.81 85 GLU A C 1
ATOM 637 O O . GLU A 1 85 ? 18.848 -3.813 -7.553 1.00 95.81 85 GLU A O 1
ATOM 642 N N . GLY A 1 86 ? 16.793 -3.189 -6.962 1.00 92.88 86 GLY A N 1
ATOM 643 C CA . GLY A 1 86 ? 16.702 -2.162 -8.001 1.00 92.88 86 GLY A CA 1
ATOM 644 C C . GLY A 1 86 ? 16.598 -2.697 -9.432 1.00 92.88 86 GLY A C 1
ATOM 645 O O . GLY A 1 86 ? 16.577 -1.890 -10.359 1.00 92.88 86 GLY A O 1
ATOM 646 N N . ARG A 1 87 ? 16.486 -4.019 -9.649 1.00 94.06 87 ARG A N 1
ATOM 647 C CA . ARG A 1 87 ? 16.312 -4.645 -10.978 1.00 94.06 87 ARG A CA 1
ATOM 648 C C . ARG A 1 87 ? 14.891 -4.454 -11.517 1.00 94.06 87 ARG A C 1
ATOM 650 O O . ARG A 1 87 ? 14.170 -5.407 -11.804 1.00 94.06 87 ARG A O 1
ATOM 657 N N . VAL A 1 88 ? 14.497 -3.193 -11.634 1.00 89.94 88 VAL A N 1
ATOM 658 C CA . VAL A 1 88 ? 13.234 -2.725 -12.193 1.00 89.94 88 VAL A CA 1
ATOM 659 C C . VAL A 1 88 ? 13.534 -2.116 -13.556 1.00 89.94 88 VAL A C 1
ATOM 661 O O . VAL A 1 88 ? 14.442 -1.303 -13.703 1.00 89.94 88 VAL A O 1
ATOM 664 N N . SER A 1 89 ? 12.767 -2.516 -14.561 1.00 88.62 89 SER A N 1
ATOM 665 C CA . SER A 1 89 ? 12.840 -1.959 -15.909 1.00 88.62 89 SER A CA 1
ATOM 666 C C . SER A 1 89 ? 11.426 -1.733 -16.434 1.00 88.62 89 SER A C 1
ATOM 668 O O . SER A 1 89 ? 10.445 -2.106 -15.786 1.00 88.62 89 SER A O 1
ATOM 670 N N . TYR A 1 90 ? 11.319 -1.105 -17.595 1.00 86.62 90 TYR A N 1
ATOM 671 C CA . TYR A 1 90 ? 10.056 -0.836 -18.260 1.00 86.62 90 TYR A CA 1
ATOM 672 C C . TYR A 1 90 ? 10.190 -1.129 -19.752 1.00 86.62 90 TYR A C 1
ATOM 674 O O . TYR A 1 90 ? 11.286 -1.118 -20.309 1.00 86.62 90 TYR A O 1
ATOM 682 N N . LEU A 1 91 ? 9.056 -1.401 -20.392 1.00 87.38 91 LEU A N 1
ATOM 683 C CA . LEU A 1 91 ? 8.965 -1.409 -21.844 1.00 87.38 91 LEU A CA 1
ATOM 684 C C . LEU A 1 91 ? 8.461 -0.042 -22.281 1.00 87.38 91 LEU A C 1
ATOM 686 O O . LEU A 1 91 ? 7.397 0.393 -21.838 1.00 87.38 91 LEU A O 1
ATOM 690 N N . GLU A 1 92 ? 9.220 0.626 -23.141 1.00 86.38 92 GLU A N 1
ATOM 691 C CA . GLU A 1 92 ? 8.755 1.843 -23.793 1.00 86.38 92 GLU A CA 1
ATOM 692 C C . GLU A 1 92 ? 7.625 1.476 -24.761 1.00 86.38 92 GLU A C 1
ATOM 694 O O . GLU A 1 92 ? 7.839 0.840 -25.792 1.00 86.38 92 GLU A O 1
ATO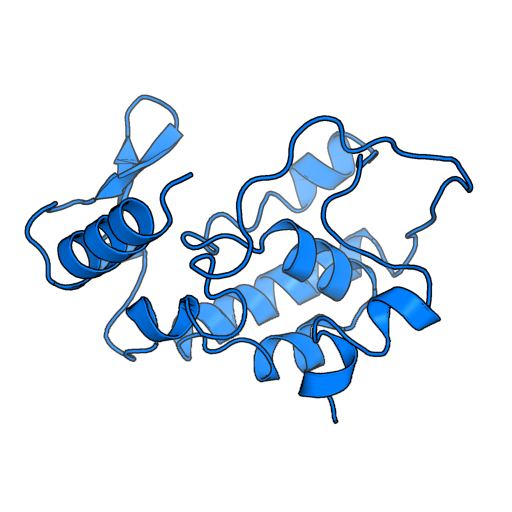M 699 N N . ASN A 1 93 ? 6.391 1.789 -24.370 1.00 84.69 93 ASN A N 1
ATOM 700 C CA . ASN A 1 93 ? 5.197 1.473 -25.141 1.00 84.69 93 ASN A CA 1
ATOM 701 C C . ASN A 1 93 ? 4.053 2.434 -24.785 1.00 84.69 93 ASN A C 1
ATOM 703 O O . ASN A 1 93 ? 4.110 3.159 -23.791 1.00 84.69 93 ASN A O 1
ATOM 707 N N . THR A 1 94 ? 2.995 2.427 -25.592 1.00 84.62 94 THR A N 1
ATOM 708 C CA . THR A 1 94 ? 1.807 3.263 -25.406 1.00 84.62 94 THR A CA 1
ATOM 709 C C . THR A 1 94 ? 0.711 2.495 -24.669 1.00 84.62 94 THR A C 1
ATOM 711 O O . THR A 1 94 ? 0.336 1.392 -25.063 1.00 84.62 94 THR A O 1
ATOM 714 N N . ILE A 1 95 ? 0.162 3.100 -23.613 1.00 80.00 95 ILE A N 1
ATOM 715 C CA . ILE A 1 95 ? -0.982 2.581 -22.851 1.00 80.00 95 ILE A CA 1
ATOM 716 C C . ILE A 1 95 ? -2.172 3.516 -23.072 1.00 80.00 95 ILE A C 1
ATOM 718 O O . ILE A 1 95 ? -2.063 4.725 -22.869 1.00 80.00 95 ILE A O 1
ATOM 722 N N . TYR A 1 96 ? -3.321 2.955 -23.447 1.00 80.81 96 TYR A N 1
ATOM 723 C CA . TYR A 1 96 ? -4.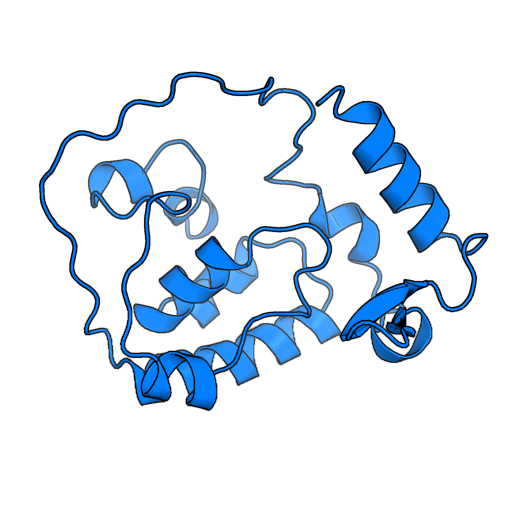566 3.703 -23.611 1.00 80.81 96 TYR A CA 1
ATOM 724 C C . TYR A 1 96 ? -5.464 3.527 -22.383 1.00 80.81 96 TYR A C 1
ATOM 726 O O . TYR A 1 96 ? -5.875 2.416 -22.051 1.00 80.81 96 TYR A O 1
ATOM 734 N N . HIS A 1 97 ? -5.809 4.633 -21.724 1.00 74.44 97 HIS A N 1
ATOM 735 C CA . HIS A 1 97 ? -6.807 4.652 -20.655 1.00 74.44 97 HIS A CA 1
ATOM 736 C C . HIS A 1 97 ? -8.183 4.964 -21.257 1.00 74.44 97 HIS A C 1
ATOM 738 O O . HIS A 1 97 ? -8.483 6.117 -21.548 1.00 74.44 97 HIS A O 1
ATOM 744 N N . ILE A 1 98 ? -9.004 3.933 -21.477 1.00 78.19 98 ILE A N 1
ATOM 745 C CA . ILE A 1 98 ? -10.304 4.073 -22.163 1.00 78.19 98 ILE A CA 1
ATOM 746 C C . ILE A 1 98 ? -11.370 4.667 -21.230 1.00 78.19 98 ILE A C 1
ATOM 748 O O . ILE A 1 98 ? -12.189 5.475 -21.658 1.00 78.19 98 ILE A O 1
ATOM 752 N N . VAL A 1 99 ? -11.344 4.301 -19.945 1.00 74.94 99 VAL A N 1
ATOM 753 C CA . VAL A 1 99 ? -12.236 4.849 -18.916 1.00 74.94 99 VAL A CA 1
ATOM 754 C C . VAL A 1 99 ? -11.423 5.134 -17.664 1.00 74.94 99 VAL A C 1
ATOM 756 O O . VAL A 1 99 ? -10.693 4.273 -17.170 1.00 74.94 99 VAL A O 1
ATOM 759 N N . GLN A 1 100 ? -11.562 6.343 -17.132 1.00 69.00 100 GLN A N 1
ATOM 760 C CA . GLN A 1 100 ? -10.965 6.737 -15.868 1.00 69.00 100 GLN A CA 1
ATOM 761 C C . GLN A 1 100 ? -12.008 7.484 -15.040 1.00 69.00 100 GLN A C 1
ATOM 763 O O . GLN A 1 100 ? -12.600 8.448 -15.515 1.00 69.00 100 GLN A O 1
ATOM 768 N N . GLY A 1 101 ? -12.245 7.015 -13.813 1.00 72.12 101 GLY A N 1
ATOM 769 C CA . GLY A 1 101 ? -13.103 7.717 -12.857 1.00 72.12 101 GLY A CA 1
ATOM 770 C C . GLY A 1 101 ? -12.490 9.046 -12.414 1.00 72.12 101 GLY A C 1
ATOM 771 O O . GLY A 1 101 ? -11.290 9.285 -12.594 1.00 72.12 101 GLY A O 1
ATOM 772 N N . ASP A 1 102 ? -13.305 9.905 -11.806 1.00 78.00 102 ASP A N 1
ATOM 773 C CA . ASP A 1 102 ? -12.854 11.217 -11.346 1.00 78.00 102 ASP A CA 1
ATOM 774 C C . ASP A 1 102 ? -11.760 11.071 -10.269 1.00 78.00 102 ASP A C 1
ATOM 776 O O . ASP A 1 102 ? -11.809 10.240 -9.358 1.00 78.00 102 ASP A O 1
ATOM 780 N N . TYR A 1 103 ? -10.726 11.899 -10.375 1.00 76.81 103 TYR A N 1
ATOM 781 C CA . TYR A 1 103 ? -9.642 11.980 -9.406 1.00 76.81 103 TYR A CA 1
ATOM 782 C C . TYR A 1 103 ? -9.986 12.807 -8.170 1.00 76.81 103 TYR A C 1
ATOM 784 O O . TYR A 1 103 ? -9.300 12.656 -7.150 1.00 76.81 103 TYR A O 1
ATOM 792 N N . LYS A 1 104 ? -10.982 13.694 -8.262 1.00 80.81 104 LYS A N 1
ATOM 793 C CA . LYS A 1 104 ? -11.290 14.727 -7.268 1.00 80.81 104 LYS A CA 1
ATOM 794 C C . LYS A 1 104 ? -11.501 14.142 -5.874 1.00 80.81 104 LYS A C 1
ATOM 796 O O . LYS A 1 104 ? -10.870 14.594 -4.920 1.00 80.81 104 LYS A O 1
ATOM 801 N N . ASN A 1 105 ? -12.284 13.069 -5.771 1.00 86.25 105 ASN A N 1
ATOM 802 C CA . ASN A 1 105 ? -12.673 12.483 -4.484 1.00 86.25 105 ASN A CA 1
ATOM 803 C C . ASN A 1 105 ? -11.771 11.320 -4.035 1.00 86.25 105 ASN A C 1
ATOM 805 O O . ASN A 1 105 ? -11.941 10.764 -2.950 1.00 86.25 105 ASN A O 1
ATOM 809 N N . ARG A 1 106 ? -10.744 10.965 -4.819 1.00 85.31 106 ARG A N 1
ATOM 810 C CA . ARG A 1 106 ? -9.869 9.821 -4.505 1.00 85.31 106 ARG A CA 1
ATOM 811 C C . ARG A 1 106 ? -8.900 10.083 -3.361 1.00 85.31 106 ARG A C 1
ATOM 813 O O . ARG A 1 106 ? -8.379 9.121 -2.795 1.00 85.31 106 ARG A O 1
ATOM 820 N N . ARG A 1 107 ? -8.656 11.353 -3.009 1.00 86.38 107 ARG A N 1
ATOM 821 C CA . ARG A 1 107 ? -7.914 11.749 -1.795 1.00 86.38 107 ARG A CA 1
ATOM 822 C C . ARG A 1 107 ? -6.568 11.030 -1.639 1.00 86.38 107 ARG A C 1
ATOM 824 O O . ARG A 1 107 ? -6.171 10.613 -0.557 1.00 86.38 107 ARG A O 1
ATOM 831 N N . TYR A 1 108 ? -5.852 10.816 -2.747 1.00 83.81 108 TYR A N 1
ATOM 832 C CA . TYR A 1 108 ? -4.631 9.999 -2.743 1.00 83.81 108 TYR A CA 1
ATOM 833 C C . TYR A 1 108 ? -3.537 10.532 -1.811 1.00 83.81 108 TYR A C 1
ATOM 835 O O . TYR A 1 108 ? -2.728 9.747 -1.324 1.00 83.81 108 TYR A O 1
ATOM 843 N N . SER A 1 109 ? -3.504 11.843 -1.568 1.00 80.06 109 SER A N 1
ATOM 844 C CA . SER A 1 109 ? -2.539 12.473 -0.668 1.00 80.06 109 SER A CA 1
ATOM 845 C C . SER A 1 109 ? -2.929 12.367 0.804 1.00 80.06 109 SER A C 1
ATOM 847 O O . SER A 1 109 ? -2.051 12.496 1.643 1.00 80.06 109 SER A O 1
ATOM 849 N N . ASP A 1 110 ? -4.200 12.157 1.146 1.00 86.38 110 ASP A N 1
ATOM 850 C CA . ASP A 1 110 ? -4.700 12.297 2.517 1.00 86.38 110 ASP A CA 1
ATOM 851 C C . ASP A 1 110 ? -5.552 11.118 3.012 1.00 86.38 110 ASP A C 1
ATOM 853 O O . ASP A 1 110 ? -5.829 11.048 4.206 1.00 86.38 110 ASP A O 1
ATOM 857 N N . ARG A 1 111 ? -5.909 10.145 2.165 1.00 91.00 111 ARG A N 1
ATOM 858 C CA . ARG A 1 111 ? -6.733 8.981 2.548 1.00 91.00 111 ARG A CA 1
ATOM 859 C C . ARG A 1 111 ? -6.165 8.199 3.731 1.00 91.00 111 ARG A C 1
ATOM 861 O O . ARG A 1 111 ? -6.921 7.728 4.566 1.00 91.00 111 ARG A O 1
ATOM 868 N N . HIS A 1 112 ? -4.843 8.102 3.878 1.00 92.81 112 HIS A N 1
ATOM 869 C CA . HIS A 1 112 ? -4.253 7.377 5.010 1.00 92.81 112 HIS A CA 1
ATOM 870 C C . HIS A 1 112 ? -4.478 8.085 6.360 1.00 92.81 112 HIS A C 1
ATOM 872 O O . HIS A 1 112 ? -4.548 7.412 7.386 1.00 92.81 112 HIS A O 1
ATOM 878 N N . LYS A 1 113 ? -4.798 9.394 6.366 1.00 92.56 113 LYS A N 1
ATOM 879 C CA . LYS A 1 113 ? -5.267 10.122 7.565 1.00 92.56 113 LYS A CA 1
ATOM 880 C C . LYS A 1 113 ? -6.565 9.554 8.143 1.00 92.56 113 LYS A C 1
ATOM 882 O O . LYS A 1 113 ? -6.942 9.871 9.273 1.00 92.56 113 LYS A O 1
ATOM 887 N N . LEU A 1 114 ? -7.286 8.717 7.392 1.00 93.69 114 LEU A N 1
ATOM 888 C CA . LEU A 1 114 ? -8.464 8.034 7.912 1.00 93.69 114 LEU A CA 1
ATOM 889 C C . LEU A 1 114 ? -8.103 7.082 9.069 1.00 93.69 114 LEU A C 1
ATOM 891 O O . LEU A 1 114 ? -8.899 6.980 10.004 1.00 93.69 114 LEU A O 1
ATOM 895 N N . ILE A 1 115 ? -6.899 6.500 9.046 1.00 93.94 115 ILE A N 1
ATOM 896 C CA . ILE A 1 115 ? -6.388 5.491 9.994 1.00 93.94 115 ILE A CA 1
ATOM 897 C C . ILE A 1 115 ? -5.016 5.850 10.594 1.00 93.94 115 ILE A C 1
ATOM 899 O O . ILE A 1 115 ? -4.336 4.984 11.126 1.00 93.94 115 ILE A O 1
ATOM 903 N N . GLN A 1 116 ? -4.596 7.117 10.527 1.00 91.00 116 GLN A N 1
ATOM 904 C CA . GLN A 1 116 ? -3.294 7.570 11.050 1.00 91.00 116 GLN A CA 1
ATOM 905 C C . GLN A 1 116 ? -3.212 7.568 12.595 1.00 91.00 116 GLN A C 1
ATOM 907 O O . GLN A 1 116 ? -2.169 7.861 13.159 1.00 91.00 116 GLN A O 1
ATOM 912 N N . ASP A 1 117 ? -4.304 7.240 13.286 1.00 86.56 117 ASP A N 1
ATOM 913 C CA . ASP A 1 117 ? -4.345 7.101 14.745 1.00 86.56 117 ASP A CA 1
ATOM 914 C C . ASP A 1 117 ? -3.425 5.957 15.212 1.00 86.56 117 ASP A C 1
ATOM 916 O O . ASP A 1 117 ? -3.514 4.844 14.691 1.00 86.56 117 ASP A O 1
ATOM 920 N N . ASP A 1 118 ? -2.595 6.213 16.226 1.00 85.25 118 ASP A N 1
ATOM 921 C CA . ASP A 1 118 ? -1.670 5.237 16.825 1.00 85.25 118 ASP A CA 1
ATOM 922 C C . ASP A 1 118 ? -2.387 4.004 17.399 1.00 85.25 118 ASP A C 1
ATOM 924 O O . ASP A 1 118 ? -1.778 2.954 17.583 1.00 85.25 118 ASP A O 1
ATOM 928 N N . LYS A 1 119 ? -3.698 4.107 17.647 1.00 87.62 119 LYS A N 1
ATOM 929 C CA . LYS A 1 119 ? -4.543 3.000 18.118 1.00 87.62 119 LYS A CA 1
ATOM 930 C C . LYS A 1 119 ? -5.029 2.065 17.007 1.00 87.62 119 LYS A C 1
ATOM 932 O O . LYS A 1 119 ? -5.721 1.092 17.302 1.00 87.62 119 LYS A O 1
ATOM 937 N N . PHE A 1 120 ? -4.758 2.370 15.738 1.00 91.44 120 PHE A N 1
ATOM 938 C CA . PHE A 1 120 ? -5.154 1.501 14.635 1.00 91.44 120 PHE A CA 1
ATOM 939 C C . PHE A 1 120 ? -4.085 0.437 14.365 1.00 91.44 120 PHE A C 1
ATOM 941 O O . PHE A 1 120 ? -3.017 0.739 13.828 1.00 91.44 120 PHE A O 1
ATOM 948 N N . ALA A 1 121 ? -4.419 -0.820 14.651 1.00 90.81 121 ALA A N 1
ATOM 949 C CA . ALA A 1 121 ? -3.661 -1.986 14.219 1.00 90.81 121 ALA A CA 1
ATOM 950 C C . ALA A 1 121 ? -4.554 -2.927 13.401 1.00 90.81 121 ALA A C 1
ATOM 952 O O . ALA A 1 121 ? -5.701 -3.188 13.757 1.00 90.81 121 ALA A O 1
ATOM 953 N N . ILE A 1 122 ? -4.026 -3.465 12.299 1.00 92.38 122 ILE A N 1
ATOM 954 C CA . ILE A 1 122 ? -4.787 -4.349 11.399 1.00 92.38 122 ILE A CA 1
ATOM 955 C C . ILE A 1 122 ? -5.347 -5.554 12.155 1.00 92.38 122 ILE A C 1
ATOM 957 O O . ILE A 1 122 ? -6.527 -5.861 12.007 1.00 92.38 122 ILE A O 1
ATOM 961 N N . ALA A 1 123 ? -4.534 -6.189 13.003 1.00 92.38 123 ALA A N 1
ATOM 962 C CA . ALA A 1 123 ? -4.919 -7.386 13.748 1.00 92.38 123 ALA A CA 1
ATOM 963 C C . ALA A 1 123 ? -6.163 -7.179 14.639 1.00 92.38 123 ALA A C 1
ATOM 965 O O . ALA A 1 123 ? -6.973 -8.103 14.780 1.00 92.38 123 ALA A O 1
ATOM 966 N N . ASP A 1 124 ? -6.346 -5.964 15.164 1.00 94.25 124 ASP A N 1
ATOM 967 C CA . ASP A 1 124 ? -7.427 -5.610 16.091 1.00 94.25 124 ASP A CA 1
ATOM 968 C C . ASP A 1 124 ? -8.764 -5.376 15.381 1.00 94.25 124 ASP A C 1
ATOM 970 O O . ASP A 1 124 ? -9.826 -5.628 15.950 1.00 94.25 124 ASP A O 1
ATOM 974 N N . TYR A 1 125 ? -8.732 -4.899 14.132 1.00 95.44 125 TYR A N 1
ATOM 975 C CA . TYR A 1 125 ? -9.937 -4.473 13.408 1.00 95.44 125 TYR A CA 1
ATOM 976 C C . TYR A 1 125 ? -10.292 -5.357 12.217 1.00 95.44 125 TYR A C 1
ATOM 978 O O . TYR A 1 125 ? -11.461 -5.398 11.821 1.00 95.44 125 TYR A O 1
ATOM 986 N N . LEU A 1 126 ? -9.319 -6.069 11.655 1.00 96.12 126 LEU A N 1
ATOM 987 C CA . LEU A 1 126 ? -9.478 -6.890 10.466 1.00 96.12 126 LEU A CA 1
ATOM 988 C C . LEU A 1 126 ? -9.162 -8.357 10.761 1.00 96.12 126 LEU A C 1
ATOM 990 O O . LEU A 1 126 ? -8.358 -8.703 11.628 1.00 96.12 126 LEU A O 1
ATOM 994 N N . LYS A 1 127 ? -9.836 -9.232 10.021 1.00 97.00 127 LYS A N 1
ATOM 995 C CA . LYS A 1 127 ? -9.542 -10.663 9.945 1.00 97.00 127 LYS A CA 1
ATOM 996 C C . LYS A 1 127 ? -9.641 -11.117 8.495 1.00 97.00 127 LYS A C 1
ATOM 998 O O . LYS A 1 127 ? -10.372 -10.509 7.715 1.00 97.00 127 LYS A O 1
ATOM 1003 N N . ILE A 1 128 ? -8.943 -12.190 8.153 1.00 96.12 128 ILE A N 1
ATOM 1004 C CA . ILE A 1 128 ? -9.114 -12.851 6.861 1.00 96.12 128 ILE A CA 1
ATOM 1005 C C . ILE A 1 128 ? -10.404 -13.678 6.902 1.00 96.12 128 ILE A C 1
ATOM 1007 O O . ILE A 1 128 ? -10.668 -14.382 7.879 1.00 96.12 128 ILE A O 1
ATOM 1011 N N . ASN A 1 129 ? -11.241 -13.533 5.879 1.00 96.25 129 ASN A N 1
ATOM 1012 C CA . ASN A 1 129 ? -12.470 -14.305 5.720 1.00 96.25 129 ASN A CA 1
ATOM 1013 C C . ASN A 1 129 ? -12.201 -15.653 5.020 1.00 96.25 129 ASN A C 1
ATOM 1015 O O . ASN A 1 129 ? -11.080 -15.947 4.612 1.00 96.25 129 ASN A O 1
ATOM 1019 N N . GLN A 1 130 ? -13.243 -16.467 4.839 1.00 97.31 130 GLN A N 1
ATOM 1020 C CA . GLN A 1 130 ? -13.137 -17.776 4.173 1.00 97.31 130 GLN A CA 1
ATOM 1021 C C . GLN A 1 130 ? -12.646 -17.715 2.711 1.00 97.31 130 GLN A C 1
ATOM 1023 O O . GLN A 1 130 ? -12.249 -18.733 2.159 1.00 97.31 130 GLN A O 1
ATOM 1028 N N . TRP A 1 131 ? -12.659 -16.530 2.092 1.00 96.25 131 TRP A N 1
ATOM 1029 C CA . TRP A 1 131 ? -12.199 -16.288 0.723 1.00 96.25 131 TRP A CA 1
ATOM 1030 C C . TRP A 1 131 ? -10.792 -15.688 0.649 1.00 96.25 131 TRP A C 1
ATOM 1032 O O . TRP A 1 131 ? -10.358 -15.288 -0.427 1.00 96.25 131 TRP A O 1
ATOM 1042 N N . GLY A 1 132 ? -10.079 -15.588 1.774 1.00 92.31 132 GLY A N 1
ATOM 1043 C CA . GLY A 1 132 ? -8.732 -15.016 1.796 1.00 92.31 132 GLY A CA 1
ATOM 1044 C C . GLY A 1 132 ? -8.694 -13.485 1.730 1.00 92.31 132 GLY A C 1
ATOM 1045 O O . GLY A 1 132 ? -7.623 -12.917 1.552 1.00 92.31 132 GLY A O 1
ATOM 1046 N N . ALA A 1 133 ? -9.832 -12.800 1.882 1.00 93.81 133 ALA A N 1
ATOM 1047 C CA . ALA A 1 133 ? -9.907 -11.341 1.843 1.00 93.81 133 ALA A CA 1
ATOM 1048 C C . ALA A 1 133 ? -10.035 -10.732 3.245 1.00 93.81 133 ALA A C 1
ATOM 1050 O O . ALA A 1 133 ? -10.634 -11.322 4.149 1.00 93.81 133 ALA A O 1
ATOM 1051 N N . TRP A 1 134 ? -9.525 -9.509 3.412 1.00 95.06 134 TRP A N 1
ATOM 1052 C CA . TRP A 1 134 ? -9.764 -8.726 4.620 1.00 95.06 134 TRP A CA 1
ATOM 1053 C C . TRP A 1 134 ? -11.258 -8.455 4.813 1.00 95.06 134 TRP A C 1
ATOM 1055 O O . TRP A 1 134 ? -11.931 -7.946 3.918 1.00 95.06 134 TRP A O 1
ATOM 1065 N N . GLN A 1 135 ? -11.760 -8.727 6.016 1.00 96.31 135 GLN A N 1
ATOM 1066 C CA . GLN A 1 135 ? -13.050 -8.238 6.486 1.00 96.31 135 GLN A CA 1
ATOM 1067 C C . GLN A 1 135 ? -12.902 -7.520 7.823 1.00 96.31 135 GLN A C 1
ATOM 1069 O O . GLN A 1 135 ? -12.069 -7.883 8.659 1.00 96.31 135 GLN A O 1
ATOM 1074 N N . TRP A 1 136 ? -13.787 -6.557 8.066 1.00 96.88 136 TRP A N 1
ATOM 1075 C CA . TRP A 1 136 ? -13.960 -5.985 9.394 1.00 96.88 136 TRP A CA 1
ATOM 1076 C C . TRP A 1 136 ? -14.389 -7.064 10.391 1.00 96.88 136 TRP A C 1
ATOM 1078 O O . TRP A 1 136 ? -15.271 -7.882 10.116 1.00 96.88 136 TRP A O 1
ATOM 1088 N N . ARG A 1 137 ? -13.767 -7.055 11.573 1.00 97.25 137 ARG A N 1
ATOM 1089 C CA . ARG A 1 137 ? -14.221 -7.848 12.725 1.00 97.25 137 ARG A CA 1
ATOM 1090 C C . ARG A 1 137 ? -15.559 -7.336 13.254 1.00 97.25 137 ARG A C 1
ATOM 1092 O O . ARG A 1 137 ? -16.395 -8.133 13.656 1.00 97.25 137 ARG A O 1
ATOM 1099 N N . ASN A 1 138 ? -15.742 -6.018 13.222 1.00 96.94 138 ASN A N 1
ATOM 1100 C CA . ASN A 1 138 ? -16.980 -5.319 13.550 1.00 96.94 138 ASN A CA 1
ATOM 1101 C C . ASN A 1 138 ? -17.158 -4.159 12.561 1.00 96.94 138 ASN A C 1
ATOM 1103 O O . ASN A 1 138 ? -16.378 -3.212 12.587 1.00 96.94 138 ASN A O 1
ATOM 1107 N N . GLU A 1 139 ? -18.161 -4.220 11.696 1.00 96.06 139 GLU A N 1
ATOM 1108 C CA . GLU A 1 139 ? -18.438 -3.204 10.668 1.00 96.06 139 GLU A CA 1
ATOM 1109 C C . GLU A 1 139 ? -18.921 -1.854 11.223 1.00 96.06 139 GLU A C 1
ATOM 1111 O O . GLU A 1 139 ? -18.785 -0.829 10.560 1.00 96.06 139 GLU A O 1
ATOM 1116 N N . ASN A 1 140 ? -19.389 -1.828 12.473 1.00 96.31 140 ASN A N 1
ATOM 1117 C CA . ASN A 1 140 ? -19.863 -0.618 13.146 1.00 96.31 140 ASN A CA 1
ATOM 1118 C C . ASN A 1 140 ? -18.748 0.123 13.901 1.00 96.31 140 ASN A C 1
ATOM 1120 O O . ASN A 1 140 ? -19.002 1.114 14.585 1.00 96.31 140 ASN A O 1
ATOM 1124 N N . ASN A 1 141 ? -17.496 -0.342 13.809 1.00 95.62 141 ASN A N 1
ATOM 1125 C CA . ASN A 1 141 ? -16.379 0.347 14.448 1.00 95.62 141 ASN A CA 1
ATOM 1126 C C . ASN A 1 141 ? -16.069 1.694 13.762 1.00 95.62 141 ASN A C 1
ATOM 1128 O O . ASN A 1 141 ? -16.328 1.892 12.572 1.00 95.62 141 ASN A O 1
ATOM 1132 N N . LYS A 1 142 ? -15.434 2.613 14.505 1.00 95.50 142 LYS A N 1
ATOM 1133 C CA . LYS A 1 142 ? -15.152 3.984 14.043 1.00 95.50 142 LYS A CA 1
ATOM 1134 C C . LYS A 1 142 ? -14.359 4.058 12.727 1.00 95.50 142 LYS A C 1
ATOM 1136 O O . LYS A 1 142 ? -14.593 4.968 11.934 1.00 95.50 142 LYS A O 1
ATOM 1141 N N . TYR A 1 143 ? -13.426 3.135 12.481 1.00 95.88 143 TYR A N 1
ATOM 1142 C CA . TYR A 1 143 ? -12.616 3.113 11.259 1.00 95.88 143 TYR A CA 1
ATOM 1143 C C . TYR A 1 143 ? -13.395 2.532 10.083 1.00 95.88 143 TYR A C 1
ATOM 1145 O O . TYR A 1 143 ? -13.349 3.115 9.004 1.00 95.88 143 TYR A O 1
ATOM 1153 N N . ALA A 1 144 ? -14.151 1.451 10.298 1.00 96.50 144 ALA A N 1
ATOM 1154 C CA . ALA A 1 144 ? -14.999 0.851 9.269 1.00 96.50 144 ALA A CA 1
ATOM 1155 C C . ALA A 1 144 ? -16.017 1.861 8.726 1.00 96.50 144 ALA A C 1
ATOM 1157 O O . ALA A 1 144 ? -16.059 2.093 7.520 1.00 96.50 144 ALA A O 1
ATOM 1158 N N . VAL A 1 145 ? -16.742 2.554 9.611 1.00 96.81 145 VAL A N 1
ATOM 1159 C CA . VAL A 1 145 ? -17.707 3.601 9.232 1.00 96.81 145 VAL A CA 1
ATOM 1160 C C . VAL A 1 145 ? -17.022 4.738 8.466 1.00 96.81 145 VAL A C 1
ATOM 1162 O O . VAL A 1 145 ? -17.498 5.177 7.418 1.00 96.81 145 VAL A O 1
ATOM 1165 N N . LYS A 1 146 ? -15.867 5.204 8.955 1.00 95.81 146 LYS A N 1
ATOM 1166 C CA . LYS A 1 146 ? -15.108 6.296 8.332 1.00 95.81 146 LYS A CA 1
ATOM 1167 C C . LYS A 1 146 ? -14.579 5.923 6.942 1.00 95.81 146 LYS A C 1
ATOM 1169 O O . LYS A 1 146 ? -14.601 6.766 6.048 1.00 95.81 146 LYS A O 1
ATOM 1174 N N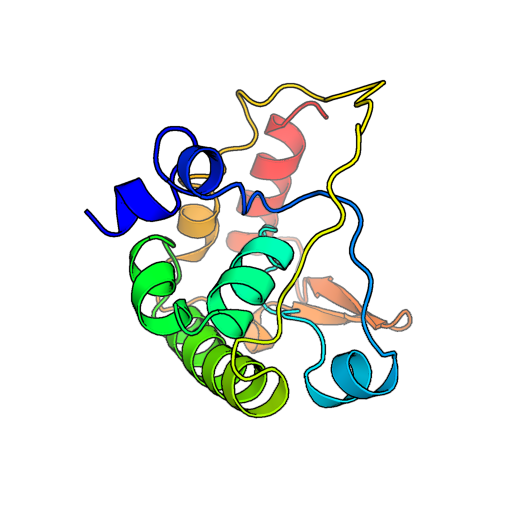 . ILE A 1 147 ? -14.108 4.689 6.768 1.00 95.62 147 ILE A N 1
ATOM 1175 C CA . ILE A 1 147 ? -13.581 4.172 5.499 1.00 95.62 147 ILE A CA 1
ATOM 1176 C C . ILE A 1 147 ? -14.711 3.885 4.515 1.00 95.62 147 ILE A C 1
ATOM 1178 O O . ILE A 1 147 ? -14.581 4.247 3.350 1.00 95.62 147 ILE A O 1
ATOM 1182 N N . LYS A 1 148 ? -15.829 3.310 4.974 1.00 95.50 148 LYS A N 1
ATOM 1183 C CA . LYS A 1 148 ? -17.022 3.121 4.144 1.00 95.50 148 LYS A CA 1
ATOM 1184 C C . LYS A 1 148 ? -17.475 4.454 3.557 1.00 95.50 148 LYS A C 1
ATOM 1186 O O . LYS A 1 148 ? -17.567 4.573 2.343 1.00 95.50 148 LYS A O 1
ATOM 1191 N N . ARG A 1 149 ? -17.641 5.477 4.404 1.00 95.50 149 ARG A N 1
ATOM 1192 C CA . ARG A 1 149 ? -18.007 6.826 3.955 1.00 95.50 149 ARG A CA 1
ATOM 1193 C C . ARG A 1 149 ? -17.018 7.381 2.929 1.00 95.50 149 ARG A C 1
ATOM 1195 O O . ARG A 1 149 ? -17.444 7.950 1.937 1.00 95.50 149 ARG A O 1
ATOM 1202 N N . TYR A 1 150 ? -15.713 7.189 3.135 1.00 94.56 150 TYR A N 1
ATOM 1203 C CA . TYR A 1 150 ? -14.714 7.589 2.140 1.00 94.56 150 TYR A CA 1
ATOM 1204 C C . TYR A 1 150 ? -14.938 6.909 0.784 1.00 94.56 150 TYR A C 1
ATOM 1206 O O . TYR A 1 150 ? -14.856 7.587 -0.233 1.00 94.56 150 TYR A O 1
ATOM 1214 N N . PHE A 1 151 ? -15.207 5.601 0.752 1.00 92.31 151 PHE A N 1
ATOM 1215 C CA . PHE A 1 151 ? -15.479 4.906 -0.505 1.00 92.31 151 PHE A CA 1
ATOM 1216 C C . PHE A 1 151 ? -16.808 5.340 -1.137 1.00 92.31 151 PHE A C 1
ATOM 1218 O O . PHE A 1 151 ? -16.829 5.551 -2.345 1.00 92.31 151 PHE A O 1
ATOM 1225 N N . ASP A 1 152 ? -17.859 5.570 -0.343 1.00 92.56 152 ASP A N 1
ATOM 1226 C CA . ASP A 1 152 ? -19.142 6.101 -0.830 1.00 92.56 152 ASP A CA 1
ATOM 1227 C C . ASP A 1 152 ? -18.966 7.504 -1.465 1.00 92.56 152 ASP A C 1
ATOM 1229 O O . ASP A 1 152 ? -19.523 7.796 -2.520 1.00 92.56 152 ASP A O 1
ATOM 1233 N N . GLU A 1 153 ? -18.139 8.369 -0.864 1.00 92.00 153 GLU A N 1
ATOM 1234 C CA . GLU A 1 153 ? -17.847 9.731 -1.348 1.00 92.00 153 GLU A CA 1
ATOM 1235 C C . GLU A 1 153 ? -17.041 9.766 -2.660 1.00 92.00 153 GLU A C 1
ATOM 1237 O O . GLU A 1 153 ? -16.981 10.811 -3.316 1.00 92.00 153 GLU A O 1
ATOM 1242 N N . ARG A 1 154 ? -16.394 8.661 -3.059 1.00 88.44 154 ARG A N 1
ATOM 1243 C CA . ARG A 1 154 ? -15.578 8.636 -4.284 1.00 88.44 154 ARG A CA 1
ATOM 1244 C C . ARG A 1 154 ? -16.414 8.800 -5.545 1.00 88.44 154 ARG A C 1
ATOM 1246 O O . ARG A 1 154 ? -15.921 9.436 -6.471 1.00 88.44 154 ARG A O 1
ATOM 1253 N N . GLY A 1 155 ? -17.645 8.284 -5.547 1.00 79.75 155 GLY A N 1
ATOM 1254 C CA . GLY A 1 155 ? -18.525 8.318 -6.717 1.00 79.75 155 GLY A CA 1
ATOM 1255 C C . GLY A 1 155 ? -17.936 7.602 -7.938 1.00 79.75 155 GLY A C 1
ATOM 1256 O O . GLY A 1 155 ? -18.173 8.046 -9.058 1.00 79.75 155 GLY A O 1
ATOM 1257 N N . ASP A 1 156 ? -17.122 6.565 -7.696 1.00 74.19 156 ASP A N 1
ATOM 1258 C CA . ASP A 1 156 ? -16.584 5.656 -8.719 1.00 74.19 156 ASP A CA 1
ATOM 1259 C C . ASP A 1 156 ? -17.581 4.526 -9.032 1.00 74.19 156 ASP A C 1
ATOM 1261 O O . ASP A 1 156 ? -18.358 4.158 -8.118 1.00 74.19 156 ASP A O 1
#

Radius of gyration: 16.38 Å; chains: 1; bounding box: 38×35×44 Å

pLDDT: mean 85.87, std 14.29, range [45.84, 97.88]

Sequence (156 aa):
TVKDYFSKSGISLSLGCNPGFGWAAKAATITEIGFPDFMILGGGDKVLLASAMGYHSIFVKALFLSPGLSNLYHSWGNQVFNTIEGRVSYLENTIYHIVQGDYKNRRYSDRHKLIQDDKFAIADYLKINQWGAWQWRNENNKYAVKIKRYFDERGD